Protein AF-A0A1H8MGP9-F1 (afdb_monomer_lite)

Sequence (63 aa):
MAKHTTLKRGQLLKYIGKRWKNLNISSPIMKFLGYDGNGFADVWVEYQGRLMLLAIGEVELAI

Secondary structure (DSSP, 8-state):
------PPTT-EEEE--STTTTS--S--EEEEEEE-TTTT-EEEEEETTEEEEEEGGGEEE--

Radius of gyration: 11.28 Å; chains: 1; bounding box: 35×23×27 Å

Foldseek 3Di:
DPPPPPDDFFFKKFFQDPPVPVPPCPDRIWTWHAADPPPSQWTWTHDPNDTDIGGPVRIDGDD

pLDDT: mean 81.37, std 14.55, range [33.22, 95.0]

Structure (mmCIF, N/CA/C/O backbone):
data_AF-A0A1H8MGP9-F1
#
_entry.id   AF-A0A1H8MGP9-F1
#
loop_
_atom_site.group_PDB
_atom_site.id
_atom_site.type_symbol
_atom_site.label_atom_id
_atom_site.label_alt_id
_atom_site.label_comp_id
_atom_site.label_asym_id
_atom_site.label_entity_id
_atom_site.label_seq_id
_atom_site.pdbx_PDB_ins_code
_atom_site.Cartn_x
_atom_site.Cartn_y
_atom_site.Cartn_z
_atom_site.occupancy
_atom_site.B_iso_or_equiv
_atom_site.auth_seq_id
_atom_site.auth_comp_id
_atom_site.auth_asym_id
_atom_site.auth_atom_id
_atom_site.pdbx_PDB_model_num
ATOM 1 N N . MET A 1 1 ? 21.431 2.963 -5.414 1.00 33.22 1 MET A N 1
ATOM 2 C CA . MET A 1 1 ? 20.444 1.862 -5.377 1.00 33.22 1 MET A CA 1
ATOM 3 C C . MET A 1 1 ? 19.426 2.182 -4.297 1.00 33.22 1 MET A C 1
ATOM 5 O O . MET A 1 1 ? 19.735 2.028 -3.121 1.00 33.22 1 MET A O 1
ATOM 9 N N . ALA A 1 2 ? 18.265 2.726 -4.667 1.00 40.72 2 ALA A N 1
ATOM 10 C CA . ALA A 1 2 ? 17.176 2.893 -3.710 1.00 40.72 2 ALA A CA 1
ATOM 11 C C . ALA A 1 2 ? 16.751 1.494 -3.251 1.00 40.72 2 ALA A C 1
ATOM 13 O O . ALA A 1 2 ? 16.568 0.604 -4.082 1.00 40.72 2 ALA A O 1
ATOM 14 N N . LYS A 1 3 ? 16.677 1.273 -1.936 1.00 43.38 3 LYS A N 1
ATOM 15 C CA . LYS A 1 3 ? 16.156 0.031 -1.364 1.00 43.38 3 LYS A CA 1
ATOM 16 C C . LYS A 1 3 ? 14.702 -0.098 -1.817 1.00 43.38 3 LYS A C 1
ATOM 18 O O . LYS A 1 3 ? 13.817 0.479 -1.195 1.00 43.38 3 LYS A O 1
ATOM 23 N N . HIS A 1 4 ? 14.457 -0.819 -2.908 1.00 53.88 4 HIS A N 1
ATOM 24 C CA . HIS A 1 4 ? 13.131 -1.335 -3.209 1.00 53.88 4 HIS A CA 1
ATOM 25 C C . HIS A 1 4 ? 12.821 -2.336 -2.100 1.00 53.88 4 HIS A C 1
ATOM 27 O O . HIS A 1 4 ? 13.200 -3.501 -2.170 1.00 53.88 4 HIS A O 1
ATOM 33 N N . THR A 1 5 ? 12.229 -1.853 -1.011 1.00 59.62 5 THR A N 1
ATOM 34 C CA . THR A 1 5 ? 11.640 -2.718 0.001 1.00 59.62 5 THR A CA 1
ATOM 35 C C . THR A 1 5 ? 10.526 -3.473 -0.706 1.00 59.62 5 THR A C 1
ATOM 37 O O . THR A 1 5 ? 9.459 -2.918 -0.956 1.00 59.62 5 THR A O 1
ATOM 40 N N . THR A 1 6 ? 10.811 -4.706 -1.119 1.00 74.81 6 THR A N 1
ATOM 41 C CA . THR A 1 6 ? 9.842 -5.556 -1.804 1.00 74.81 6 THR A CA 1
ATOM 42 C C . THR A 1 6 ? 8.679 -5.809 -0.857 1.00 74.81 6 THR A C 1
ATOM 44 O O . THR A 1 6 ? 8.821 -6.529 0.134 1.00 74.81 6 THR A O 1
ATOM 47 N N . LEU A 1 7 ? 7.535 -5.195 -1.151 1.00 85.19 7 LEU A N 1
ATOM 48 C CA . LEU A 1 7 ? 6.309 -5.427 -0.408 1.00 85.19 7 LEU A CA 1
ATOM 49 C C . LEU A 1 7 ? 5.854 -6.869 -0.649 1.00 85.19 7 LEU A C 1
ATOM 51 O O . LEU A 1 7 ? 5.891 -7.386 -1.768 1.00 85.19 7 LEU A O 1
ATOM 55 N N . LYS A 1 8 ? 5.430 -7.537 0.417 1.00 88.50 8 LYS A N 1
ATOM 56 C CA . LYS A 1 8 ? 4.885 -8.892 0.397 1.00 88.50 8 LYS A CA 1
ATOM 57 C C . LYS A 1 8 ? 3.372 -8.820 0.433 1.00 88.50 8 LYS A C 1
ATOM 59 O O . LYS A 1 8 ? 2.798 -8.101 1.253 1.00 88.50 8 LYS A O 1
ATOM 64 N N . ARG A 1 9 ? 2.721 -9.604 -0.427 1.00 90.38 9 ARG A N 1
ATOM 65 C CA . ARG A 1 9 ? 1.260 -9.724 -0.454 1.00 90.38 9 ARG A CA 1
ATOM 66 C C . ARG A 1 9 ? 0.724 -9.995 0.953 1.00 90.38 9 ARG A C 1
ATOM 68 O O . ARG A 1 9 ? 1.205 -10.885 1.646 1.00 90.38 9 ARG A O 1
ATOM 75 N N . GLY A 1 10 ? -0.278 -9.224 1.352 1.00 91.69 10 GLY A N 1
ATOM 76 C CA . GLY A 1 10 ? -0.885 -9.271 2.674 1.00 91.69 10 GLY A CA 1
ATOM 77 C C . GLY A 1 10 ? -0.312 -8.286 3.691 1.00 91.69 10 GLY A C 1
ATOM 78 O O . GLY A 1 10 ? -0.923 -8.143 4.746 1.00 91.69 10 GLY A O 1
ATOM 79 N N . GLN A 1 11 ? 0.791 -7.589 3.394 1.00 92.88 11 GLN A N 1
ATOM 80 C CA . GLN A 1 11 ? 1.284 -6.517 4.260 1.00 92.88 11 GLN A CA 1
ATOM 81 C C . GLN A 1 11 ? 0.286 -5.371 4.362 1.00 92.88 11 GLN A C 1
ATOM 83 O O . GLN A 1 11 ? -0.408 -5.042 3.399 1.00 92.88 11 GLN A O 1
ATOM 88 N N . LEU A 1 12 ? 0.252 -4.752 5.536 1.00 93.69 12 LEU A N 1
ATOM 89 C CA . LEU A 1 12 ? -0.536 -3.558 5.762 1.00 93.69 12 LEU A CA 1
ATOM 90 C C . LEU A 1 12 ? 0.246 -2.334 5.295 1.00 93.69 12 LEU A C 1
ATOM 92 O O . LEU A 1 12 ? 1.424 -2.157 5.607 1.00 93.69 12 LEU A O 1
ATOM 96 N N . LEU A 1 13 ? -0.435 -1.497 4.530 1.00 92.75 13 LEU A N 1
ATOM 97 C CA . LEU A 1 13 ? 0.042 -0.208 4.073 1.00 92.75 13 LEU A CA 1
ATOM 98 C C . LEU A 1 13 ? -0.849 0.874 4.656 1.00 92.75 13 LEU A C 1
ATOM 100 O O . LEU A 1 13 ? -2.035 0.659 4.899 1.00 92.75 13 LEU A O 1
ATOM 104 N N . LYS A 1 14 ? -0.278 2.051 4.845 1.00 91.69 14 LYS A N 1
ATOM 105 C CA . LYS A 1 14 ? -0.987 3.256 5.233 1.00 91.69 14 LYS A CA 1
ATOM 106 C C . LYS A 1 14 ? -0.995 4.227 4.061 1.00 91.69 14 LYS A C 1
ATOM 108 O O . LYS A 1 14 ? 0.040 4.485 3.451 1.00 91.69 14 LYS A O 1
ATOM 113 N N . TYR A 1 15 ? -2.167 4.767 3.753 1.00 90.75 15 TYR A N 1
ATOM 114 C CA . TYR A 1 15 ? -2.331 5.790 2.730 1.00 90.75 1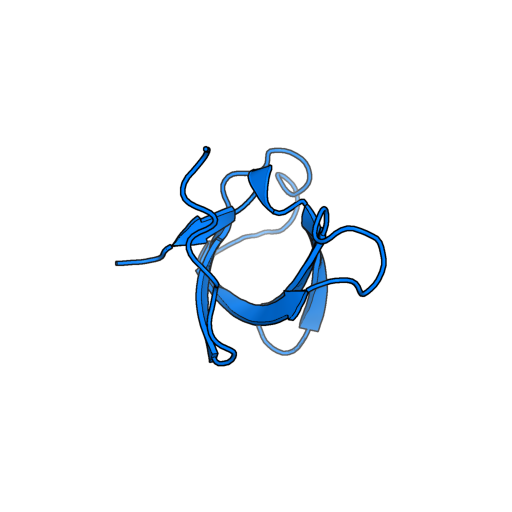5 TYR A CA 1
ATOM 115 C C . TYR A 1 15 ? -1.776 7.134 3.213 1.00 90.75 15 TYR A C 1
ATOM 117 O O . TYR A 1 15 ? -2.185 7.629 4.265 1.00 90.75 15 TYR A O 1
ATOM 125 N N . ILE A 1 16 ? -0.896 7.746 2.422 1.00 89.56 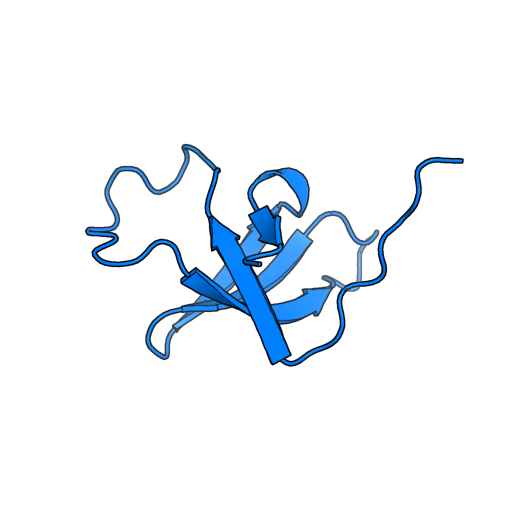16 ILE A N 1
ATOM 126 C CA . ILE A 1 16 ? -0.358 9.103 2.638 1.00 89.56 16 ILE A CA 1
ATOM 127 C C . ILE A 1 16 ? -0.607 10.051 1.466 1.00 89.56 16 ILE A C 1
ATOM 129 O O . ILE A 1 16 ? -0.263 11.234 1.532 1.00 89.56 16 ILE A O 1
ATOM 133 N N . GLY A 1 17 ? -1.209 9.552 0.387 1.00 85.50 17 GLY A N 1
ATOM 134 C CA . GLY A 1 17 ? -1.564 10.369 -0.761 1.00 85.50 17 GLY A CA 1
ATOM 135 C C . GLY A 1 17 ? -2.610 11.435 -0.430 1.00 85.50 17 GLY A C 1
ATOM 136 O O . GLY A 1 17 ? -3.356 11.370 0.547 1.00 85.50 17 GLY A O 1
ATOM 137 N N . LYS A 1 18 ? -2.717 12.438 -1.303 1.00 79.38 18 LYS A N 1
ATOM 138 C CA . LYS A 1 18 ? -3.698 13.533 -1.155 1.00 79.38 18 LYS A CA 1
ATOM 139 C C . LYS A 1 18 ? -4.930 13.358 -2.040 1.00 79.38 18 LYS A C 1
ATOM 141 O O . LYS A 1 18 ? -5.929 14.040 -1.816 1.00 79.38 18 LYS A O 1
ATOM 146 N N . ARG A 1 19 ? -4.879 12.441 -3.015 1.00 73.88 19 ARG A N 1
ATOM 147 C CA . ARG A 1 19 ? -5.952 12.215 -3.998 1.00 73.88 19 ARG A CA 1
ATOM 148 C C . ARG A 1 19 ? -7.288 11.835 -3.367 1.00 73.88 19 ARG A C 1
ATOM 150 O O . ARG A 1 19 ? -8.334 12.202 -3.887 1.00 73.88 19 ARG A O 1
ATOM 157 N N . TRP A 1 20 ? -7.265 11.135 -2.241 1.00 69.94 20 TRP A N 1
ATOM 158 C CA . TRP A 1 20 ? -8.459 10.576 -1.611 1.00 69.94 20 TRP A CA 1
ATOM 159 C C . TRP A 1 20 ? -8.953 11.354 -0.390 1.00 69.94 20 TRP A C 1
ATOM 161 O O . TRP A 1 20 ? -9.619 10.782 0.462 1.00 69.94 20 TRP A O 1
ATOM 171 N N . LYS A 1 21 ? -8.701 12.669 -0.317 1.00 61.22 21 LYS A N 1
ATOM 172 C CA . LYS A 1 21 ? -9.235 13.537 0.756 1.00 61.22 21 LYS A CA 1
ATOM 173 C C . LYS A 1 21 ? -10.756 13.422 0.975 1.00 61.22 21 LYS A C 1
ATOM 175 O O . LYS A 1 21 ? -11.223 13.750 2.057 1.00 61.22 21 LYS A O 1
ATOM 180 N N . ASN A 1 22 ? -11.499 12.969 -0.038 1.00 60.41 22 ASN A N 1
ATOM 181 C CA . ASN A 1 22 ? -12.957 12.816 -0.000 1.00 60.41 22 ASN A CA 1
ATOM 182 C C . ASN A 1 22 ? -13.427 11.384 0.299 1.00 60.41 22 ASN A C 1
ATOM 184 O O . ASN A 1 22 ? -14.624 11.167 0.477 1.00 60.41 22 ASN A O 1
ATOM 188 N N . LEU A 1 23 ? -12.527 10.395 0.339 1.00 63.66 23 LEU A N 1
ATOM 189 C CA . LEU A 1 23 ? -12.871 9.126 0.966 1.00 63.66 23 LEU A CA 1
ATOM 190 C C . LEU A 1 23 ? -12.957 9.419 2.461 1.00 63.66 23 LEU A C 1
ATOM 192 O O . LEU A 1 23 ? -12.039 9.992 3.043 1.00 63.66 23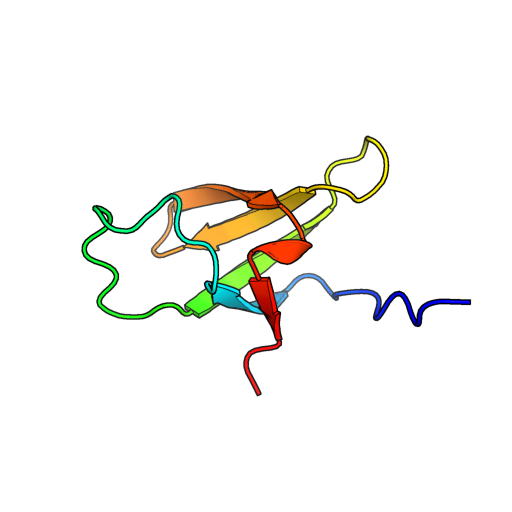 LEU A O 1
ATOM 196 N N . ASN A 1 24 ? -14.083 9.070 3.075 1.00 63.06 24 ASN A N 1
ATOM 197 C CA . ASN A 1 24 ? -14.268 9.169 4.517 1.00 63.06 24 ASN A CA 1
ATOM 198 C C . ASN A 1 24 ? -13.415 8.060 5.164 1.00 63.06 24 ASN A C 1
ATOM 200 O O . ASN A 1 24 ? -1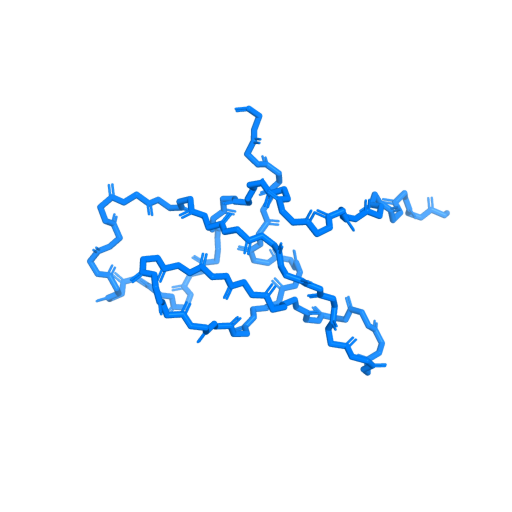3.914 7.003 5.549 1.00 63.06 24 ASN A O 1
ATOM 204 N N . ILE A 1 25 ? -12.092 8.241 5.118 1.00 65.62 25 ILE A N 1
ATOM 205 C CA . ILE A 1 25 ? -11.084 7.281 5.554 1.00 65.62 25 ILE A CA 1
ATOM 206 C C . ILE A 1 25 ? -11.101 7.307 7.079 1.00 65.62 25 ILE A C 1
ATOM 208 O O . ILE A 1 25 ? -10.370 8.056 7.720 1.00 65.62 25 ILE A O 1
ATOM 212 N N . SER A 1 26 ? -11.976 6.497 7.666 1.00 68.69 26 SER A N 1
ATOM 213 C CA . SER A 1 26 ? -11.985 6.251 9.108 1.00 68.69 26 SER A CA 1
ATOM 214 C C . SER A 1 26 ? -10.707 5.543 9.571 1.00 68.69 26 SER A C 1
ATOM 216 O O . SER A 1 26 ? -10.315 5.677 10.725 1.00 68.69 26 SER A O 1
ATOM 218 N N . SER A 1 27 ? -10.030 4.825 8.668 1.00 79.38 27 SER A N 1
ATOM 219 C CA . SER A 1 27 ? -8.731 4.197 8.901 1.00 79.38 27 SER A CA 1
ATOM 220 C C . SER A 1 27 ? -7.897 4.246 7.622 1.00 79.38 27 SER A C 1
ATOM 222 O O . SER A 1 27 ? -8.353 3.725 6.615 1.00 79.38 27 SER A O 1
ATOM 224 N N . PRO A 1 28 ? -6.686 4.826 7.605 1.00 86.94 28 PRO A N 1
ATOM 225 C CA . PRO A 1 28 ? -5.858 4.899 6.398 1.00 86.94 28 PRO A CA 1
ATOM 226 C C . PRO A 1 28 ? -5.175 3.573 6.044 1.00 86.94 28 PRO A C 1
ATOM 228 O O . PRO A 1 28 ? -4.284 3.564 5.198 1.00 86.94 28 PRO A O 1
ATOM 231 N N . ILE A 1 29 ? -5.545 2.471 6.700 1.00 91.44 29 ILE A N 1
ATOM 232 C CA . ILE A 1 29 ? -4.879 1.179 6.570 1.00 91.44 29 ILE A CA 1
ATOM 233 C C . ILE A 1 29 ? -5.536 0.333 5.482 1.00 91.44 29 ILE A C 1
ATOM 235 O O . ILE A 1 29 ? -6.754 0.175 5.440 1.00 91.44 29 ILE A O 1
ATOM 239 N N . MET A 1 30 ? -4.704 -0.250 4.630 1.00 92.06 30 MET A N 1
ATOM 240 C CA . MET A 1 30 ? -5.085 -1.089 3.500 1.00 92.06 30 MET A CA 1
ATOM 241 C C . MET A 1 30 ? -4.150 -2.294 3.394 1.00 92.06 30 MET A C 1
ATOM 243 O O . MET A 1 30 ? -3.048 -2.292 3.940 1.00 92.06 30 MET A O 1
ATOM 247 N N . LYS A 1 31 ? -4.560 -3.322 2.658 1.00 95.00 31 LYS A N 1
ATOM 248 C CA . LYS A 1 31 ? -3.782 -4.546 2.471 1.00 95.00 31 LYS A CA 1
ATOM 249 C C . LYS A 1 31 ? -3.146 -4.579 1.089 1.00 95.00 31 LYS A C 1
ATOM 251 O O . LYS A 1 31 ? -3.851 -4.545 0.089 1.00 95.00 31 LYS A O 1
ATOM 256 N N . PHE A 1 32 ? -1.828 -4.713 1.018 1.00 94.12 32 PHE A N 1
ATOM 257 C CA . PHE A 1 32 ? -1.103 -4.876 -0.239 1.00 94.12 32 PHE A CA 1
ATOM 258 C C . PHE A 1 32 ? -1.452 -6.204 -0.918 1.00 94.12 32 PHE A C 1
ATOM 260 O O . PHE A 1 32 ? -1.382 -7.272 -0.303 1.00 94.12 32 PHE A O 1
ATOM 267 N N . LEU A 1 33 ? -1.787 -6.156 -2.204 1.00 94.25 33 LEU A N 1
ATOM 268 C CA . LEU A 1 33 ? -2.124 -7.331 -3.006 1.00 94.25 33 LEU A CA 1
ATOM 269 C C . LEU A 1 33 ? -1.045 -7.677 -4.030 1.00 94.25 33 LEU A C 1
ATOM 271 O O . LEU A 1 33 ? -0.846 -8.858 -4.314 1.00 94.25 33 LEU A O 1
ATOM 275 N N . GLY A 1 34 ? -0.346 -6.676 -4.557 1.00 91.81 34 GLY A N 1
ATOM 276 C CA . GLY A 1 34 ? 0.684 -6.862 -5.569 1.00 91.81 34 GLY A CA 1
ATOM 277 C C . GLY A 1 34 ? 1.029 -5.559 -6.275 1.00 91.81 34 GLY A C 1
ATOM 278 O O . GLY A 1 34 ? 0.368 -4.543 -6.083 1.00 91.81 34 GLY A O 1
ATOM 279 N N . TYR A 1 35 ? 2.068 -5.602 -7.096 1.00 89.75 35 TYR A N 1
ATOM 280 C CA . TYR A 1 35 ? 2.416 -4.497 -7.979 1.00 89.75 35 TYR A CA 1
ATOM 281 C C . TYR A 1 35 ? 1.597 -4.557 -9.266 1.00 89.75 35 TYR A C 1
ATOM 283 O O . TYR A 1 35 ? 1.209 -5.637 -9.717 1.00 89.75 35 TYR A O 1
ATOM 291 N N . ASP A 1 36 ? 1.369 -3.394 -9.863 1.00 86.12 36 ASP A N 1
ATOM 292 C CA . ASP A 1 36 ? 1.080 -3.289 -11.287 1.00 86.12 36 ASP A CA 1
ATOM 293 C C . ASP A 1 36 ? 2.265 -3.879 -12.079 1.00 86.12 36 ASP A C 1
ATOM 295 O O . ASP A 1 36 ? 3.431 -3.573 -11.809 1.00 86.12 36 ASP A O 1
ATOM 299 N N . GLY A 1 37 ? 1.968 -4.760 -13.039 1.00 69.94 37 GLY A N 1
ATOM 300 C CA . GLY A 1 37 ? 2.963 -5.398 -13.902 1.00 69.94 37 GLY A CA 1
ATOM 301 C C . GLY A 1 37 ? 3.761 -4.418 -14.774 1.00 69.94 37 GLY A C 1
ATOM 302 O O . GLY A 1 37 ? 4.846 -4.773 -15.231 1.00 69.94 37 GLY A O 1
ATOM 303 N N . ASN A 1 38 ? 3.284 -3.184 -14.969 1.00 63.16 38 ASN A N 1
ATOM 304 C CA . ASN A 1 38 ? 4.004 -2.123 -15.663 1.00 63.16 38 ASN A CA 1
ATOM 305 C C . ASN A 1 38 ? 4.855 -1.293 -14.689 1.00 63.16 38 ASN A C 1
ATOM 307 O O . ASN A 1 38 ? 4.448 -0.268 -14.149 1.00 63.16 38 ASN A O 1
ATOM 311 N N . GLY A 1 39 ? 6.103 -1.726 -14.498 1.00 62.47 39 GLY A N 1
ATOM 312 C CA . GLY A 1 39 ? 7.164 -0.875 -13.949 1.00 62.47 39 GLY A CA 1
ATOM 313 C C . GLY A 1 39 ? 7.131 -0.633 -12.438 1.00 62.47 39 GLY A C 1
ATOM 314 O O . GLY A 1 39 ? 7.894 0.207 -11.966 1.00 62.47 39 GLY A O 1
ATOM 315 N N . PHE A 1 40 ? 6.308 -1.364 -11.675 1.00 73.50 40 PHE A N 1
ATOM 316 C CA . PHE A 1 40 ? 6.231 -1.260 -10.207 1.00 73.50 40 PHE A CA 1
ATOM 317 C C . PHE A 1 40 ? 5.890 0.152 -9.688 1.00 73.50 40 PHE A C 1
ATOM 319 O O . PHE A 1 40 ? 6.161 0.467 -8.527 1.00 73.50 40 PHE A O 1
ATOM 326 N N . ALA A 1 41 ? 5.323 1.009 -10.543 1.00 83.31 41 ALA A N 1
ATOM 327 C CA . ALA A 1 41 ? 4.956 2.378 -10.191 1.00 83.31 41 ALA A CA 1
ATOM 328 C C . ALA A 1 41 ? 3.699 2.414 -9.312 1.00 83.31 41 ALA A C 1
ATOM 330 O O . ALA A 1 41 ? 3.601 3.236 -8.398 1.00 83.31 41 ALA A O 1
ATOM 331 N N . ASP A 1 42 ? 2.789 1.472 -9.555 1.00 89.31 42 ASP A N 1
ATOM 332 C CA . ASP A 1 42 ? 1.520 1.350 -8.861 1.00 89.31 42 ASP A CA 1
ATOM 333 C C . ASP A 1 42 ? 1.396 0.007 -8.122 1.00 89.31 42 ASP A C 1
ATOM 335 O O . ASP A 1 42 ? 2.072 -0.988 -8.411 1.00 89.31 42 ASP A O 1
ATOM 339 N N . VAL A 1 43 ? 0.521 -0.011 -7.122 1.00 91.31 43 VAL A N 1
ATOM 340 C CA . VAL A 1 43 ? 0.228 -1.143 -6.253 1.00 91.31 43 VAL A CA 1
ATOM 341 C C . VAL A 1 43 ? -1.273 -1.369 -6.157 1.00 91.31 43 VAL A C 1
ATOM 343 O O . VAL A 1 43 ? -2.062 -0.442 -5.966 1.00 91.31 43 VAL A O 1
ATOM 346 N N . TRP A 1 44 ? -1.664 -2.633 -6.252 1.00 93.25 44 TRP A N 1
ATOM 347 C CA . TRP A 1 44 ? -3.006 -3.083 -5.935 1.00 93.25 44 TRP A CA 1
ATOM 348 C C . TRP A 1 44 ? -3.144 -3.264 -4.434 1.00 93.25 44 TRP A C 1
ATOM 350 O O . TRP A 1 44 ? -2.318 -3.918 -3.790 1.00 93.25 44 TRP A O 1
ATOM 360 N N . VAL A 1 45 ? 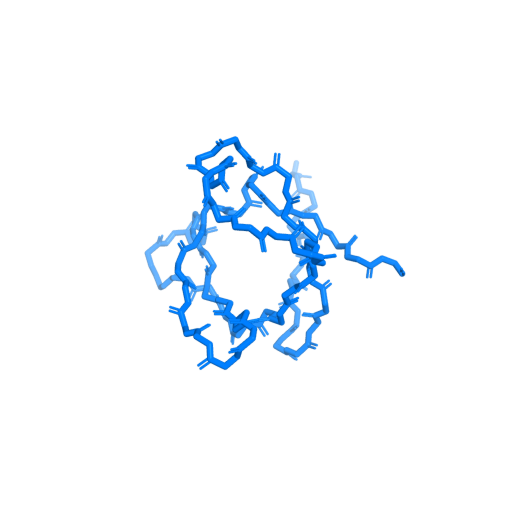-4.221 -2.718 -3.886 1.00 92.75 45 VAL A N 1
ATOM 361 C CA . VAL A 1 45 ? -4.537 -2.781 -2.464 1.00 92.75 45 VAL A CA 1
ATOM 362 C C . VAL A 1 45 ? -5.998 -3.147 -2.257 1.00 92.75 45 VAL A C 1
ATOM 364 O O . VAL A 1 45 ? -6.856 -2.852 -3.088 1.00 92.75 45 VAL A O 1
ATOM 367 N N . GLU A 1 46 ? -6.285 -3.791 -1.136 1.00 93.62 46 GLU A N 1
ATOM 368 C CA . GLU A 1 46 ? -7.642 -3.983 -0.644 1.00 93.62 46 GLU A CA 1
ATOM 369 C C . GLU A 1 46 ? -7.892 -3.024 0.519 1.00 93.62 46 GLU A C 1
ATOM 371 O O . GLU A 1 46 ? -7.138 -2.997 1.494 1.00 93.62 46 GLU A O 1
ATOM 376 N N . TYR A 1 47 ? -8.938 -2.216 0.391 1.00 90.75 47 TYR A N 1
ATOM 377 C CA . TYR A 1 47 ? -9.373 -1.263 1.397 1.00 90.75 47 TYR A CA 1
ATOM 378 C C . TYR A 1 47 ? -10.863 -1.463 1.672 1.00 90.75 47 TYR A C 1
ATOM 380 O O . TYR A 1 47 ? -11.700 -1.182 0.812 1.00 90.75 47 TYR A O 1
ATOM 388 N N . GLN A 1 48 ? -11.201 -1.957 2.866 1.00 87.50 48 GLN A N 1
ATOM 389 C CA . GLN A 1 48 ? -12.588 -2.191 3.295 1.00 87.50 48 GLN A CA 1
ATOM 390 C C . GLN A 1 48 ? -13.394 -3.040 2.288 1.00 87.50 48 GLN A C 1
ATOM 392 O O . GLN A 1 48 ? -14.539 -2.726 1.962 1.00 87.50 48 GLN A O 1
ATOM 397 N N . GLY A 1 49 ? -12.778 -4.094 1.744 1.00 89.25 49 GLY A N 1
ATOM 398 C CA . GLY A 1 49 ? -13.384 -4.973 0.742 1.00 89.25 49 GLY A CA 1
ATOM 399 C C . GLY A 1 49 ? -13.394 -4.418 -0.687 1.00 89.25 49 GLY A C 1
ATOM 400 O O . GLY A 1 49 ? -13.907 -5.077 -1.590 1.00 89.25 49 GLY A O 1
ATOM 401 N N . ARG A 1 50 ? -12.831 -3.226 -0.925 1.00 88.50 50 ARG A N 1
ATOM 402 C CA . ARG A 1 50 ? -12.699 -2.633 -2.262 1.00 88.50 50 ARG A CA 1
ATOM 403 C C . ARG A 1 50 ? -11.285 -2.810 -2.789 1.00 88.50 50 ARG A C 1
ATOM 405 O O . ARG A 1 50 ? -10.316 -2.503 -2.101 1.00 88.50 50 ARG A O 1
ATOM 412 N N . LEU A 1 51 ? -11.179 -3.261 -4.033 1.00 91.50 51 LEU A N 1
ATOM 413 C CA . LEU A 1 51 ? -9.919 -3.298 -4.765 1.00 91.50 51 LEU A CA 1
ATOM 414 C C . LEU A 1 51 ? -9.593 -1.896 -5.287 1.00 91.50 51 LEU A C 1
ATOM 416 O O . LEU A 1 51 ? -10.434 -1.267 -5.929 1.00 91.50 51 LEU A O 1
ATOM 420 N N . MET A 1 52 ? -8.383 -1.411 -5.025 1.00 89.94 52 MET A N 1
ATOM 421 C CA . MET A 1 52 ? -7.941 -0.086 -5.451 1.00 89.94 52 MET A CA 1
ATOM 422 C C . MET A 1 52 ? -6.519 -0.142 -6.011 1.00 89.94 52 MET A C 1
ATOM 424 O O . MET A 1 52 ? -5.704 -0.948 -5.564 1.00 89.94 52 MET A O 1
ATOM 428 N N . LEU A 1 53 ? -6.235 0.723 -6.984 1.00 90.88 53 LEU A N 1
ATOM 429 C CA . LEU A 1 53 ? -4.904 0.929 -7.549 1.00 90.88 53 LEU A CA 1
ATOM 430 C C . LEU A 1 53 ? -4.356 2.267 -7.049 1.00 90.88 53 LEU A C 1
ATOM 432 O O . LEU A 1 53 ? -5.065 3.276 -7.082 1.00 90.88 53 LEU A O 1
ATOM 436 N N . LEU A 1 54 ? -3.115 2.261 -6.573 1.00 89.25 54 LEU A N 1
ATOM 437 C CA . LEU A 1 54 ? -2.451 3.415 -5.974 1.00 89.25 54 LEU A CA 1
ATOM 438 C C . LEU A 1 54 ? -1.016 3.537 -6.445 1.00 89.25 54 LEU A C 1
ATOM 440 O O . LEU A 1 54 ? -0.351 2.521 -6.606 1.00 89.25 54 LEU A O 1
ATOM 444 N N . ALA A 1 55 ? -0.501 4.761 -6.520 1.00 90.00 55 ALA A N 1
ATOM 445 C CA . ALA A 1 55 ? 0.928 4.951 -6.709 1.00 90.00 55 ALA A CA 1
ATOM 446 C C . ALA A 1 55 ? 1.688 4.463 -5.472 1.00 90.00 55 ALA A C 1
ATOM 448 O O . ALA A 1 55 ? 1.310 4.763 -4.337 1.00 90.00 55 ALA A O 1
ATOM 449 N N . ILE A 1 56 ? 2.807 3.767 -5.677 1.00 88.44 56 ILE A N 1
ATOM 450 C CA . ILE A 1 56 ? 3.647 3.275 -4.577 1.00 88.44 56 ILE A CA 1
ATOM 451 C C . ILE A 1 56 ? 4.143 4.418 -3.671 1.00 88.44 56 ILE A C 1
ATOM 453 O O . ILE A 1 56 ? 4.337 4.223 -2.478 1.00 88.44 56 ILE A O 1
ATOM 457 N N . GLY A 1 57 ? 4.303 5.630 -4.215 1.00 89.31 57 GLY A N 1
ATOM 458 C CA . GLY A 1 57 ? 4.676 6.827 -3.452 1.00 89.31 57 GLY A CA 1
ATOM 459 C C . GLY A 1 57 ? 3.541 7.443 -2.624 1.00 89.31 57 GLY A C 1
ATOM 460 O O . GLY A 1 57 ? 3.790 8.354 -1.840 1.00 89.31 57 GLY A O 1
ATOM 461 N N . GLU A 1 58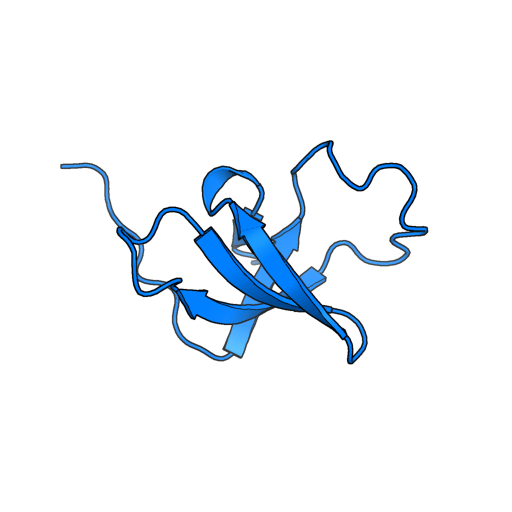 ? 2.301 6.976 -2.785 1.00 90.12 58 GLU A N 1
ATOM 462 C CA . GLU A 1 58 ? 1.140 7.404 -1.990 1.00 90.12 58 GLU A CA 1
ATOM 463 C C . GLU A 1 58 ? 0.853 6.465 -0.809 1.00 90.12 58 GLU A C 1
ATOM 465 O O . GLU A 1 58 ? -0.141 6.647 -0.098 1.00 90.12 58 GLU A O 1
ATOM 470 N N . VAL A 1 59 ? 1.724 5.481 -0.574 1.00 89.88 59 VAL A N 1
ATOM 471 C CA . VAL A 1 59 ? 1.613 4.511 0.514 1.00 89.88 59 VAL A CA 1
ATOM 472 C C . VAL A 1 59 ? 2.926 4.372 1.279 1.00 89.88 59 VAL A C 1
ATOM 474 O O . VAL A 1 59 ? 4.017 4.520 0.737 1.00 89.88 59 VAL A O 1
ATOM 477 N N . GLU A 1 60 ? 2.815 4.040 2.556 1.00 91.81 60 GLU A N 1
ATOM 478 C CA . GLU A 1 60 ? 3.932 3.688 3.435 1.00 91.81 60 GLU A CA 1
ATOM 479 C C . GLU A 1 60 ? 3.604 2.389 4.182 1.00 91.81 60 GLU A C 1
ATOM 481 O O . GLU A 1 60 ? 2.438 2.011 4.304 1.00 91.81 60 GLU A O 1
ATOM 486 N N . LEU A 1 61 ? 4.618 1.664 4.661 1.00 90.75 61 LEU A N 1
ATOM 487 C CA . LEU A 1 61 ? 4.388 0.477 5.489 1.00 90.75 61 LEU A CA 1
ATOM 488 C C . LEU A 1 61 ? 3.686 0.886 6.789 1.00 90.75 61 LEU A C 1
ATOM 490 O O . LEU A 1 61 ? 4.151 1.783 7.490 1.00 90.75 61 LEU A O 1
ATOM 494 N N . ALA A 1 62 ? 2.588 0.207 7.117 1.00 86.31 62 ALA A N 1
ATOM 495 C CA . ALA A 1 62 ? 1.995 0.305 8.442 1.00 86.31 62 ALA A CA 1
ATOM 496 C C . ALA A 1 62 ? 2.809 -0.598 9.384 1.00 86.31 62 ALA A C 1
ATOM 498 O O . ALA A 1 62 ? 2.856 -1.810 9.170 1.00 86.31 62 ALA A O 1
ATOM 499 N N . ILE A 1 63 ? 3.517 0.007 10.345 1.00 74.50 63 ILE A N 1
ATOM 500 C CA . ILE A 1 63 ? 4.275 -0.698 11.397 1.00 74.50 63 ILE A CA 1
ATOM 501 C C . ILE A 1 63 ? 3.300 -1.280 12.419 1.00 74.50 63 ILE A C 1
ATOM 503 O O . ILE A 1 63 ? 2.347 -0.550 12.780 1.00 74.50 63 ILE A O 1
#